Protein AF-A0A7V3RPL4-F1 (afdb_monomer_lite)

Structure (mmCIF, N/CA/C/O backbone):
data_AF-A0A7V3RPL4-F1
#
_entry.id   AF-A0A7V3RPL4-F1
#
loop_
_atom_site.group_PDB
_atom_site.id
_atom_site.type_symbol
_atom_site.label_atom_id
_atom_site.label_alt_id
_atom_site.label_comp_id
_atom_site.label_asym_id
_atom_site.label_entity_id
_atom_site.lab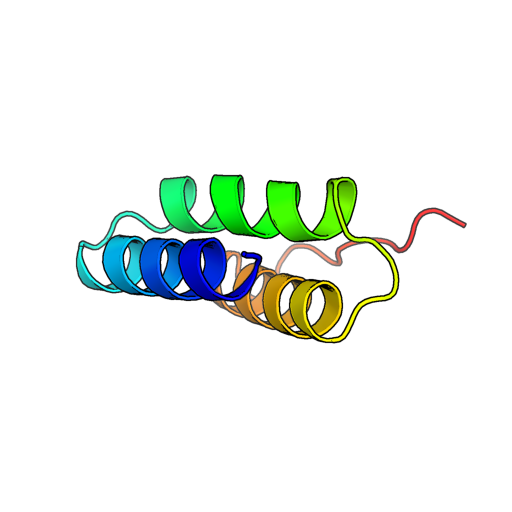el_seq_id
_atom_site.pdbx_PDB_ins_code
_atom_site.Cartn_x
_atom_site.Cartn_y
_atom_site.Cartn_z
_atom_site.occupancy
_atom_site.B_iso_or_equiv
_atom_site.auth_seq_id
_atom_site.auth_comp_id
_atom_site.auth_asym_id
_atom_site.auth_atom_id
_atom_site.pdbx_PDB_model_num
ATOM 1 N N . MET A 1 1 ? 14.969 2.703 -5.442 1.00 59.34 1 MET A N 1
ATOM 2 C CA . MET A 1 1 ? 14.058 3.797 -5.026 1.00 59.34 1 MET A CA 1
ATOM 3 C C . MET A 1 1 ? 12.622 3.336 -4.716 1.00 59.34 1 MET A C 1
ATOM 5 O O . MET A 1 1 ? 11.789 4.164 -4.386 1.00 59.34 1 MET A O 1
ATOM 9 N N . THR A 1 2 ? 12.304 2.039 -4.756 1.00 66.50 2 THR A N 1
ATOM 10 C CA . THR A 1 2 ? 10.975 1.476 -4.421 1.00 66.50 2 THR A CA 1
ATOM 11 C C . THR A 1 2 ? 10.758 1.244 -2.926 1.00 66.50 2 THR A C 1
ATOM 13 O O . THR A 1 2 ? 9.639 1.357 -2.435 1.00 66.50 2 THR A O 1
ATOM 16 N N . THR A 1 3 ? 11.833 0.989 -2.182 1.00 73.06 3 THR A N 1
ATOM 17 C CA . THR A 1 3 ? 11.836 0.861 -0.717 1.00 73.06 3 THR A CA 1
ATOM 18 C C . THR A 1 3 ? 11.351 2.126 -0.012 1.00 73.06 3 THR A C 1
ATOM 20 O O . THR A 1 3 ? 10.684 2.029 1.011 1.00 73.06 3 THR A O 1
ATOM 23 N N . LEU A 1 4 ? 11.596 3.307 -0.593 1.00 80.88 4 LEU A N 1
ATOM 24 C CA . LEU A 1 4 ? 11.112 4.581 -0.058 1.00 80.88 4 LEU A CA 1
ATOM 25 C C . LEU A 1 4 ? 9.578 4.637 -0.011 1.00 80.88 4 LEU A C 1
ATOM 27 O O . LEU A 1 4 ? 9.002 5.069 0.983 1.00 80.88 4 LEU A O 1
ATOM 31 N N . TYR A 1 5 ? 8.909 4.158 -1.062 1.00 79.81 5 TYR A N 1
ATOM 32 C CA . TYR A 1 5 ? 7.448 4.143 -1.125 1.00 79.81 5 TYR A CA 1
ATOM 33 C C . TYR A 1 5 ? 6.833 3.154 -0.129 1.00 79.81 5 TYR A C 1
ATOM 35 O O . TYR A 1 5 ? 5.786 3.450 0.441 1.00 79.81 5 TYR A O 1
ATOM 43 N N . LEU A 1 6 ? 7.505 2.028 0.142 1.00 81.31 6 LEU A N 1
ATOM 44 C CA . LEU A 1 6 ? 7.090 1.091 1.192 1.00 81.31 6 LEU A CA 1
ATOM 45 C C . LEU A 1 6 ? 7.192 1.724 2.585 1.00 81.31 6 LEU A C 1
ATOM 47 O O . LEU A 1 6 ? 6.240 1.645 3.361 1.00 81.31 6 LEU A O 1
ATOM 51 N N . SER A 1 7 ? 8.301 2.403 2.890 1.00 86.25 7 SER A N 1
ATOM 52 C CA . SER A 1 7 ? 8.468 3.101 4.172 1.00 86.25 7 SER A CA 1
ATOM 53 C C . SER A 1 7 ? 7.462 4.242 4.352 1.00 86.25 7 SER A C 1
ATOM 55 O O . SER A 1 7 ? 6.936 4.435 5.451 1.00 86.25 7 SER A O 1
ATOM 57 N N . LEU A 1 8 ? 7.148 4.974 3.277 1.00 85.19 8 LEU A N 1
ATOM 58 C CA . LEU A 1 8 ? 6.095 5.991 3.291 1.00 85.19 8 LEU A CA 1
ATOM 59 C C . LEU A 1 8 ? 4.730 5.364 3.567 1.00 85.19 8 LEU A C 1
ATOM 61 O O . LEU A 1 8 ? 4.036 5.819 4.472 1.00 85.19 8 LEU A O 1
ATOM 65 N N . ALA A 1 9 ? 4.364 4.304 2.844 1.00 85.88 9 ALA A N 1
ATOM 66 C CA . ALA A 1 9 ? 3.100 3.607 3.054 1.00 85.88 9 ALA A CA 1
ATOM 67 C C . ALA A 1 9 ? 2.955 3.124 4.505 1.00 85.88 9 ALA A C 1
ATOM 69 O O . ALA A 1 9 ? 1.918 3.340 5.127 1.00 85.88 9 ALA A O 1
ATOM 70 N N . GLU A 1 10 ? 4.012 2.563 5.091 1.00 85.62 10 GLU A N 1
ATOM 71 C CA . GLU A 1 10 ? 3.994 2.126 6.488 1.00 85.62 10 GLU A CA 1
ATOM 72 C C . GLU A 1 10 ? 3.860 3.297 7.479 1.00 85.62 10 GLU A C 1
ATOM 74 O O . GLU A 1 10 ? 3.150 3.200 8.481 1.00 85.62 10 GLU A O 1
ATOM 79 N N . THR A 1 11 ? 4.484 4.436 7.178 1.00 89.38 11 THR A N 1
ATOM 80 C CA . THR A 1 11 ? 4.350 5.662 7.981 1.00 89.38 11 THR A CA 1
ATOM 81 C C . THR A 1 11 ? 2.924 6.211 7.932 1.00 89.38 11 THR A C 1
ATOM 83 O O . THR A 1 11 ? 2.373 6.598 8.964 1.00 89.38 11 THR A O 1
ATOM 86 N N . TRP A 1 12 ? 2.293 6.205 6.755 1.00 88.62 12 TRP A N 1
ATOM 87 C CA . TRP A 1 12 ? 0.898 6.619 6.590 1.00 88.62 12 TRP A CA 1
ATOM 88 C C . TRP A 1 12 ? -0.071 5.692 7.327 1.00 88.62 12 TRP A C 1
ATOM 90 O O . TRP A 1 12 ? -1.020 6.175 7.946 1.00 88.62 12 TRP A O 1
ATOM 100 N N . LEU A 1 13 ? 0.208 4.384 7.361 1.00 85.56 13 LEU A N 1
ATOM 101 C CA . LEU A 1 13 ? -0.556 3.441 8.182 1.00 85.56 13 LEU A CA 1
ATOM 102 C C . LEU A 1 13 ? -0.436 3.743 9.672 1.00 85.56 13 LEU A C 1
ATOM 104 O O . LEU A 1 13 ? -1.453 3.804 10.360 1.00 85.56 13 LEU A O 1
ATOM 108 N N . LYS A 1 14 ? 0.780 4.006 10.163 1.00 86.88 14 LYS A N 1
ATOM 109 C CA . LYS A 1 14 ? 1.012 4.39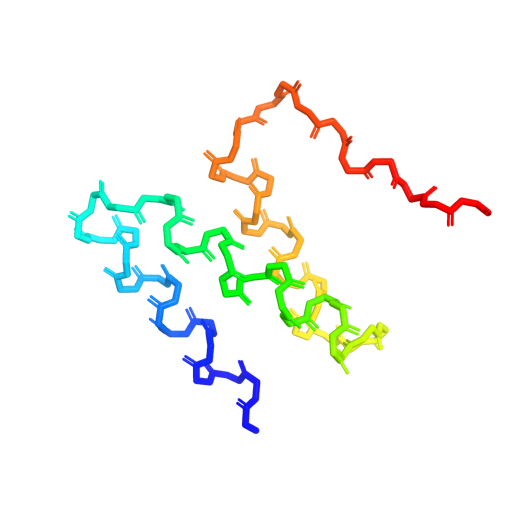4 11.566 1.00 86.88 14 LYS A CA 1
ATOM 110 C C . LYS A 1 14 ? 0.322 5.710 11.933 1.00 86.88 14 LYS A C 1
ATOM 112 O O . LYS A 1 14 ? -0.099 5.882 13.070 1.00 86.88 14 LYS A O 1
ATOM 117 N N . LYS A 1 15 ? 0.1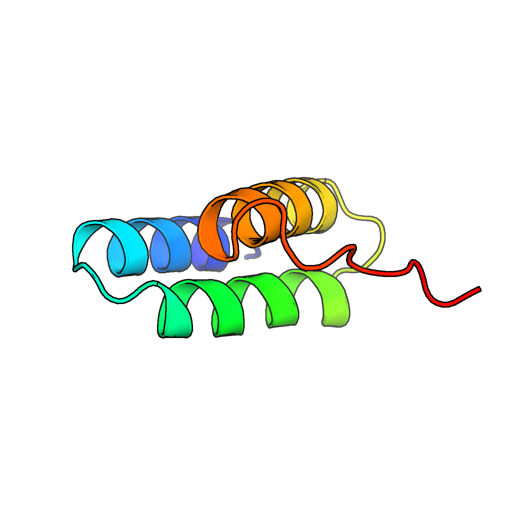63 6.618 10.967 1.00 88.06 15 LYS A N 1
ATOM 118 C CA . LYS A 1 15 ? -0.611 7.859 11.114 1.00 88.06 15 LYS A CA 1
ATOM 119 C C . LYS A 1 15 ? -2.133 7.663 11.104 1.00 88.06 15 LYS A C 1
ATOM 121 O O . LYS A 1 15 ? -2.852 8.644 11.269 1.00 88.06 15 LYS A O 1
ATOM 126 N N . GLY A 1 16 ? -2.634 6.447 10.880 1.00 86.25 16 GLY A N 1
ATOM 127 C CA . GLY A 1 16 ? -4.068 6.188 10.741 1.00 86.25 16 GLY A CA 1
ATOM 128 C C . GLY A 1 16 ? -4.647 6.658 9.404 1.00 86.25 16 GLY A C 1
ATOM 129 O O . GLY A 1 16 ? -5.853 6.851 9.295 1.00 86.25 16 GLY A O 1
ATOM 130 N N . GLN A 1 17 ? -3.807 6.843 8.378 1.00 88.38 17 GLN A N 1
ATOM 131 C CA . GLN A 1 17 ? -4.214 7.260 7.032 1.00 88.38 17 GLN A CA 1
ATOM 132 C C . GLN A 1 17 ? -3.962 6.144 6.001 1.00 88.38 17 GLN A C 1
ATOM 134 O O . GLN A 1 17 ? -3.114 6.279 5.112 1.00 88.38 17 GLN A O 1
ATOM 139 N N . PRO A 1 18 ? -4.709 5.026 6.076 1.00 86.38 18 PRO A N 1
ATOM 140 C CA . PRO A 1 18 ? -4.520 3.876 5.192 1.00 86.38 18 PRO A CA 1
ATOM 141 C C . PRO A 1 18 ? -4.736 4.195 3.709 1.00 86.38 18 PRO A C 1
ATOM 143 O O . PRO A 1 18 ? -4.100 3.591 2.851 1.00 86.38 18 PRO A O 1
ATOM 146 N N . GLN A 1 19 ? -5.581 5.176 3.391 1.00 86.06 19 GLN A N 1
ATOM 147 C CA . GLN A 1 19 ? -5.856 5.568 2.007 1.00 86.06 19 GLN A CA 1
ATOM 148 C C . GLN A 1 19 ? -4.619 6.127 1.290 1.00 86.06 19 GLN A C 1
ATOM 150 O O . GLN A 1 19 ? -4.392 5.815 0.122 1.00 86.06 19 GLN A O 1
ATOM 155 N N . GLN A 1 20 ? -3.779 6.903 1.984 1.00 88.00 20 GLN A N 1
ATOM 156 C CA . GLN A 1 20 ? -2.536 7.401 1.389 1.00 88.00 20 GLN A CA 1
A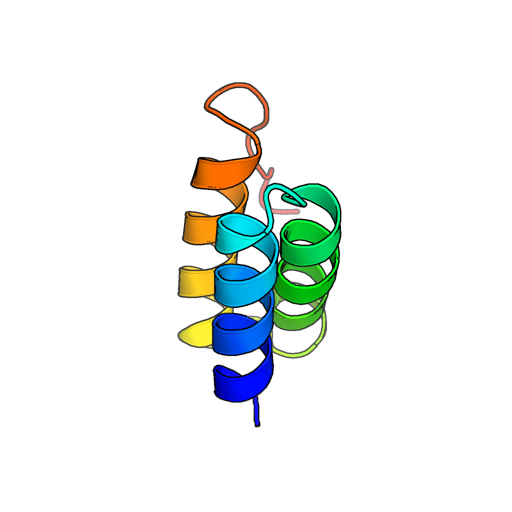TOM 157 C C . GLN A 1 20 ? -1.519 6.279 1.201 1.00 88.00 20 GLN A C 1
ATOM 159 O O . GLN A 1 20 ? -0.845 6.230 0.174 1.00 88.00 20 GLN A O 1
ATOM 164 N N . ALA A 1 21 ? -1.452 5.337 2.146 1.00 89.44 21 ALA A N 1
ATOM 165 C CA . ALA A 1 21 ? -0.626 4.147 1.992 1.00 89.44 21 ALA A CA 1
ATOM 166 C C . ALA A 1 21 ? -1.022 3.354 0.738 1.00 89.44 21 ALA A C 1
ATOM 168 O O . ALA A 1 21 ? -0.156 3.034 -0.073 1.00 89.44 21 ALA A O 1
ATOM 169 N N . VAL A 1 22 ? -2.322 3.125 0.528 1.00 89.81 22 VAL A N 1
ATOM 170 C CA . VAL A 1 22 ? -2.858 2.452 -0.666 1.00 89.81 22 VAL A CA 1
ATOM 171 C C . VAL A 1 22 ? -2.414 3.144 -1.955 1.00 89.81 22 VAL A C 1
ATOM 173 O O . VAL A 1 22 ? -1.893 2.470 -2.840 1.00 89.81 22 VAL A O 1
ATOM 176 N N . PHE A 1 23 ? -2.526 4.473 -2.040 1.00 89.50 23 PHE A N 1
ATOM 177 C CA . PHE A 1 23 ? -2.119 5.228 -3.231 1.00 89.50 23 PHE A CA 1
ATOM 178 C C . PHE A 1 23 ? -0.654 4.978 -3.621 1.00 89.50 23 PHE A C 1
ATOM 180 O O . PHE A 1 23 ? -0.342 4.739 -4.788 1.00 89.50 23 PHE A O 1
ATOM 187 N N . TYR A 1 24 ? 0.261 5.001 -2.646 1.00 88.25 24 TYR A N 1
ATOM 188 C CA . TYR A 1 24 ? 1.676 4.741 -2.915 1.00 88.25 24 TYR A CA 1
ATOM 189 C C . TYR A 1 24 ? 1.943 3.279 -3.272 1.00 88.25 24 TYR A C 1
ATOM 191 O O . TYR A 1 24 ? 2.744 3.020 -4.171 1.00 88.25 24 TYR A O 1
ATOM 199 N N . LEU A 1 25 ? 1.271 2.333 -2.611 1.00 87.94 25 LEU A N 1
ATOM 200 C CA . LEU A 1 25 ? 1.419 0.903 -2.887 1.00 87.94 25 LEU A CA 1
ATOM 201 C C . LEU A 1 25 ? 0.929 0.553 -4.300 1.00 87.94 25 LEU A C 1
ATOM 203 O O . LEU A 1 25 ? 1.640 -0.138 -5.028 1.00 87.94 25 LEU A O 1
ATOM 207 N N . GLU A 1 26 ? -0.207 1.102 -4.738 1.00 89.00 26 GLU A N 1
ATOM 208 C CA . GLU A 1 26 ? -0.694 0.928 -6.114 1.00 89.00 26 GLU A CA 1
ATOM 209 C C . GLU A 1 26 ? 0.287 1.495 -7.138 1.00 89.00 26 GLU A C 1
ATOM 211 O O . GLU A 1 26 ? 0.560 0.867 -8.163 1.00 89.00 26 GLU A O 1
ATOM 216 N N . ARG A 1 27 ? 0.903 2.642 -6.835 1.00 88.25 27 ARG A N 1
ATOM 217 C CA . ARG A 1 27 ? 1.924 3.233 -7.705 1.00 88.25 27 ARG A CA 1
ATOM 218 C C . ARG A 1 27 ? 3.143 2.328 -7.868 1.00 88.25 27 ARG A C 1
ATOM 220 O O . ARG A 1 27 ? 3.687 2.262 -8.968 1.00 88.25 27 ARG A O 1
ATOM 227 N N . ILE A 1 28 ? 3.569 1.626 -6.812 1.00 87.75 28 ILE A N 1
ATOM 228 C CA . ILE A 1 28 ? 4.673 0.653 -6.892 1.00 87.75 28 ILE A CA 1
ATOM 229 C C . ILE A 1 28 ? 4.300 -0.478 -7.850 1.00 87.75 28 ILE A C 1
ATOM 231 O O . ILE A 1 28 ? 5.110 -0.834 -8.701 1.00 87.75 28 ILE A O 1
ATOM 235 N N . ILE A 1 29 ? 3.081 -1.007 -7.738 1.00 88.06 29 ILE A N 1
ATOM 236 C CA . ILE A 1 29 ? 2.607 -2.123 -8.567 1.00 88.06 29 ILE A CA 1
ATOM 237 C C . ILE A 1 29 ? 2.514 -1.703 -10.039 1.00 88.06 29 ILE A C 1
ATOM 239 O O . ILE A 1 29 ? 2.945 -2.449 -10.914 1.00 88.06 29 ILE A O 1
ATOM 243 N N . GLN A 1 30 ? 2.014 -0.494 -10.314 1.00 87.56 30 GLN A N 1
ATOM 244 C CA . GLN A 1 30 ? 1.888 0.024 -11.681 1.00 87.56 30 GLN A CA 1
ATOM 245 C C . GLN A 1 30 ? 3.231 0.417 -12.307 1.00 87.56 30 GLN A C 1
ATOM 247 O O . GLN A 1 30 ? 3.434 0.211 -13.499 1.00 87.56 30 GLN A O 1
ATOM 252 N N . THR A 1 31 ? 4.149 0.992 -11.523 1.00 86.19 31 THR A N 1
ATOM 253 C CA . THR A 1 31 ? 5.428 1.512 -12.046 1.00 86.19 31 THR A CA 1
ATOM 254 C C . THR A 1 31 ? 6.507 0.433 -12.101 1.00 86.19 31 THR A C 1
ATOM 256 O O . THR A 1 31 ? 7.385 0.474 -12.959 1.00 86.19 31 THR A O 1
ATOM 259 N N . PHE A 1 32 ? 6.457 -0.535 -11.185 1.00 85.19 32 PHE A N 1
ATOM 260 C CA . PHE A 1 32 ? 7.451 -1.601 -11.053 1.00 85.19 32 PHE A CA 1
ATOM 261 C C . PHE A 1 32 ? 6.791 -2.987 -11.011 1.00 85.19 32 PHE A C 1
ATOM 263 O O . PHE A 1 32 ? 7.043 -3.751 -10.065 1.00 85.19 32 PHE A O 1
ATOM 270 N N . PRO A 1 33 ? 5.960 -3.329 -12.016 1.00 81.69 33 PRO A N 1
ATOM 271 C CA . PRO A 1 33 ? 5.334 -4.640 -12.085 1.00 81.69 33 PRO A CA 1
ATOM 272 C C . PRO A 1 33 ? 6.413 -5.728 -12.146 1.00 81.69 33 PRO A C 1
ATOM 274 O O . PRO A 1 33 ? 7.504 -5.515 -12.675 1.00 81.69 33 PRO A O 1
ATOM 277 N N . ASN A 1 34 ? 6.115 -6.902 -11.587 1.00 83.81 34 ASN A N 1
ATOM 278 C CA . ASN A 1 34 ? 7.013 -8.064 -11.578 1.00 83.81 34 ASN A CA 1
ATOM 279 C C . ASN A 1 34 ? 8.303 -7.907 -10.743 1.00 83.81 34 ASN A C 1
ATOM 281 O O . ASN A 1 34 ? 9.267 -8.652 -10.914 1.00 83.81 34 ASN A O 1
ATOM 285 N N . THR A 1 35 ? 8.334 -6.945 -9.818 1.00 86.19 35 THR A N 1
ATOM 286 C CA . THR A 1 35 ? 9.418 -6.813 -8.836 1.00 86.19 35 THR A CA 1
ATOM 287 C C . THR A 1 35 ? 8.978 -7.310 -7.463 1.00 86.19 35 THR A C 1
ATOM 289 O O . THR A 1 35 ? 7.805 -7.229 -7.103 1.00 86.19 35 THR A O 1
ATOM 292 N N . ARG A 1 36 ? 9.940 -7.727 -6.629 1.00 85.56 36 ARG A N 1
ATOM 293 C CA . ARG A 1 36 ? 9.678 -8.115 -5.230 1.00 85.56 36 ARG A CA 1
ATOM 294 C C . ARG A 1 36 ? 8.942 -7.026 -4.435 1.00 85.56 36 ARG A C 1
ATOM 296 O O . ARG A 1 36 ? 8.201 -7.326 -3.512 1.00 85.56 36 ARG A O 1
ATOM 303 N N . ASN A 1 37 ? 9.126 -5.757 -4.802 1.00 83.31 37 ASN A N 1
ATOM 304 C CA . ASN A 1 37 ? 8.437 -4.646 -4.150 1.00 83.31 37 ASN A CA 1
ATOM 305 C C . ASN A 1 37 ? 6.961 -4.554 -4.547 1.00 83.31 37 ASN A C 1
ATOM 307 O O . ASN A 1 37 ? 6.163 -4.148 -3.712 1.00 83.31 37 ASN A O 1
ATOM 311 N N . ALA A 1 38 ? 6.600 -4.919 -5.782 1.00 87.38 38 ALA A N 1
ATOM 312 C CA . ALA A 1 38 ? 5.202 -4.980 -6.205 1.00 87.38 38 ALA A CA 1
ATOM 313 C C . ALA A 1 38 ? 4.448 -6.097 -5.476 1.00 87.38 38 ALA A C 1
ATOM 315 O O . ALA A 1 38 ? 3.346 -5.854 -4.999 1.00 87.38 38 ALA A O 1
ATOM 316 N N . ASP A 1 39 ? 5.077 -7.261 -5.295 1.00 87.88 39 ASP A N 1
ATOM 317 C CA . ASP A 1 39 ? 4.515 -8.362 -4.501 1.00 87.88 39 ASP A CA 1
ATOM 318 C C . ASP A 1 39 ? 4.259 -7.935 -3.043 1.00 87.88 39 ASP A C 1
ATOM 320 O O . ASP A 1 39 ? 3.132 -7.999 -2.548 1.00 87.88 39 ASP A O 1
ATOM 324 N N . ILE A 1 40 ? 5.270 -7.345 -2.391 1.00 87.69 40 ILE A N 1
ATOM 325 C CA . ILE A 1 40 ? 5.122 -6.784 -1.038 1.00 87.69 40 ILE A CA 1
ATOM 326 C C . ILE A 1 40 ? 4.025 -5.713 -1.009 1.00 87.69 40 ILE A C 1
ATOM 328 O O . ILE A 1 40 ? 3.234 -5.662 -0.063 1.00 87.69 40 ILE A O 1
ATOM 332 N N . ALA A 1 41 ? 3.968 -4.852 -2.028 1.00 88.19 41 ALA A N 1
ATOM 333 C CA . ALA A 1 41 ? 2.973 -3.798 -2.103 1.00 88.19 41 ALA A CA 1
ATOM 334 C C . ALA A 1 41 ? 1.554 -4.359 -2.218 1.00 88.19 41 ALA A C 1
ATOM 336 O O . ALA A 1 41 ? 0.682 -3.865 -1.508 1.00 88.19 41 ALA A O 1
ATOM 337 N N . GLN A 1 42 ? 1.335 -5.411 -3.015 1.00 87.12 42 GLN A N 1
ATOM 338 C CA . GLN A 1 42 ? 0.047 -6.105 -3.127 1.00 87.12 42 GLN A CA 1
ATOM 339 C C . GLN A 1 42 ? -0.377 -6.737 -1.804 1.00 87.12 42 GLN A C 1
ATOM 341 O O . GLN A 1 42 ? -1.515 -6.545 -1.374 1.00 87.12 42 GLN A O 1
ATOM 346 N N . VAL A 1 43 ? 0.538 -7.434 -1.123 1.00 88.56 43 VAL A N 1
ATOM 347 C CA . VAL A 1 43 ? 0.255 -8.043 0.186 1.00 88.56 43 VAL A CA 1
ATOM 348 C C . VAL A 1 43 ? -0.134 -6.973 1.207 1.00 88.56 43 VAL A C 1
ATOM 350 O O . VAL A 1 43 ? -1.126 -7.123 1.921 1.00 88.56 43 VAL A O 1
ATOM 353 N N . ARG A 1 44 ? 0.610 -5.861 1.262 1.00 85.06 44 ARG A N 1
ATOM 354 C CA . ARG A 1 44 ? 0.283 -4.728 2.141 1.00 85.06 44 ARG A CA 1
ATOM 355 C C . ARG A 1 44 ? -1.067 -4.113 1.777 1.00 85.06 44 ARG A C 1
ATOM 357 O O . ARG A 1 44 ? -1.861 -3.852 2.670 1.00 85.06 44 ARG A O 1
ATOM 364 N N . LEU A 1 45 ? -1.356 -3.928 0.493 1.00 86.94 45 LEU A N 1
ATOM 365 C CA . LEU A 1 45 ? -2.639 -3.409 0.012 1.00 86.94 45 LEU A CA 1
ATOM 366 C C . LEU A 1 45 ? -3.817 -4.268 0.477 1.00 86.94 45 LEU A C 1
ATOM 368 O O . LEU A 1 45 ? -4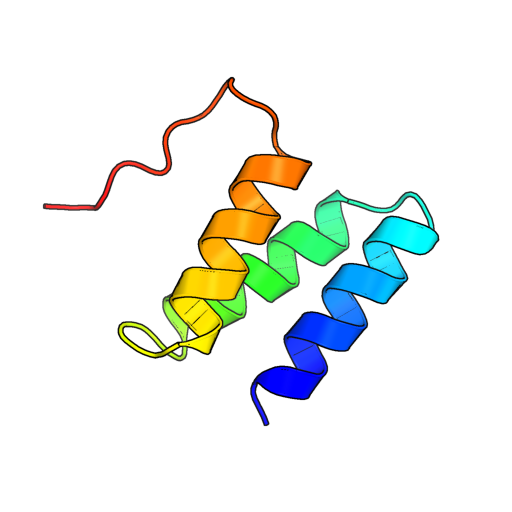.789 -3.732 1.009 1.00 86.94 45 LEU A O 1
ATOM 372 N N . ALA A 1 46 ? -3.692 -5.590 0.346 1.00 84.81 46 ALA A N 1
ATOM 373 C CA . ALA A 1 46 ? -4.702 -6.544 0.793 1.00 84.81 46 ALA A CA 1
ATOM 374 C C . ALA A 1 46 ? -4.926 -6.482 2.315 1.00 84.81 46 ALA A C 1
ATOM 376 O O . ALA A 1 46 ? -6.063 -6.537 2.778 1.00 84.81 46 ALA A O 1
ATOM 377 N N . GLN A 1 47 ? -3.860 -6.296 3.103 1.00 83.69 47 GLN A N 1
ATOM 378 C CA . GLN A 1 47 ? -3.974 -6.113 4.557 1.00 83.69 47 GLN A CA 1
ATOM 379 C C . GLN A 1 47 ? -4.714 -4.822 4.930 1.00 83.69 47 GLN A C 1
ATOM 381 O O . GLN A 1 47 ? -5.446 -4.800 5.915 1.00 83.69 47 GLN A O 1
ATOM 386 N N . ILE A 1 48 ? -4.537 -3.754 4.147 1.00 83.56 48 ILE A N 1
ATOM 387 C CA . ILE A 1 48 ? -5.149 -2.446 4.410 1.00 83.56 48 ILE A CA 1
ATOM 388 C C . ILE A 1 48 ? -6.625 -2.417 4.003 1.00 83.56 48 ILE A C 1
ATOM 390 O O . ILE A 1 48 ? -7.448 -1.846 4.713 1.00 83.56 48 ILE A O 1
ATOM 394 N N . GLN A 1 49 ? -6.961 -2.999 2.850 1.00 78.62 49 GLN A N 1
ATOM 395 C CA . GLN A 1 49 ? -8.330 -3.015 2.323 1.00 78.62 49 GLN A CA 1
ATOM 396 C C . GLN A 1 49 ? -9.214 -4.083 2.992 1.00 78.62 49 GLN A C 1
ATOM 398 O O . GLN A 1 49 ? -10.436 -4.048 2.843 1.00 78.62 49 GLN A O 1
ATOM 403 N N . GLY A 1 50 ? -8.616 -4.997 3.763 1.00 64.62 50 GLY A N 1
ATOM 404 C CA . GLY A 1 50 ? -9.305 -6.125 4.380 1.00 64.62 50 GLY A CA 1
ATOM 405 C C . GLY A 1 50 ? -9.701 -7.203 3.358 1.00 64.62 50 GLY A C 1
ATOM 406 O O . GLY A 1 50 ? -9.550 -7.012 2.150 1.00 64.62 50 GLY A O 1
ATOM 407 N N . PRO A 1 51 ? -10.244 -8.350 3.809 1.00 52.16 51 PRO A N 1
ATOM 408 C CA . PRO A 1 51 ? -10.568 -9.510 2.963 1.00 52.16 51 PRO A CA 1
ATOM 409 C C . PRO A 1 51 ? -11.700 -9.284 1.931 1.00 52.16 51 PRO A C 1
ATOM 411 O O . PRO A 1 51 ? -12.222 -10.241 1.372 1.00 52.16 51 PRO A O 1
ATOM 414 N N . GLY A 1 52 ? -12.104 -8.038 1.669 1.00 50.56 52 GLY A N 1
ATOM 415 C CA . GLY A 1 52 ? -13.294 -7.694 0.887 1.00 50.56 52 GLY A CA 1
ATOM 416 C C . GLY A 1 52 ? -13.061 -7.296 -0.571 1.00 50.56 52 GLY A C 1
ATOM 417 O O . GLY A 1 52 ? -14.031 -6.978 -1.256 1.00 50.56 52 GLY A O 1
ATOM 418 N N . ARG A 1 53 ? -11.823 -7.276 -1.077 1.00 47.75 53 ARG A N 1
ATOM 419 C CA . ARG A 1 53 ? -11.595 -6.993 -2.500 1.00 47.75 53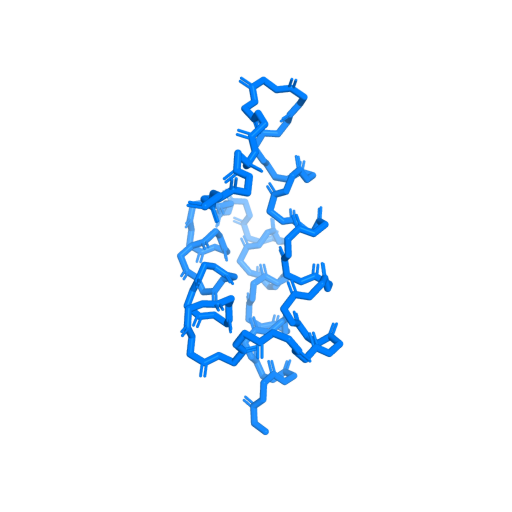 ARG A CA 1
ATOM 420 C C . ARG A 1 53 ? -10.429 -7.826 -3.034 1.00 47.75 53 ARG A C 1
ATOM 422 O O . ARG A 1 53 ? -9.279 -7.503 -2.740 1.00 47.75 53 ARG A O 1
ATOM 429 N N . PRO A 1 54 ? -10.686 -8.905 -3.795 1.00 46.25 54 PRO A N 1
ATOM 430 C CA . PRO A 1 54 ? -9.617 -9.554 -4.525 1.00 46.25 54 PRO A CA 1
ATOM 431 C C . PRO A 1 54 ? -9.106 -8.538 -5.547 1.00 46.25 54 PRO A C 1
ATOM 433 O O . PRO A 1 54 ? -9.867 -8.018 -6.362 1.00 46.25 54 PRO A O 1
ATOM 436 N N . LEU A 1 55 ? -7.818 -8.211 -5.460 1.00 55.41 55 LEU A N 1
ATOM 437 C CA . LEU A 1 55 ? -7.085 -7.607 -6.562 1.00 55.41 55 LEU A CA 1
ATOM 438 C C . LEU A 1 55 ? -7.102 -8.652 -7.680 1.00 55.41 55 LEU A C 1
ATOM 440 O O . LEU A 1 55 ? -6.236 -9.524 -7.721 1.00 55.41 55 LEU A O 1
ATOM 444 N N . GLU A 1 56 ? -8.150 -8.637 -8.505 1.00 44.75 56 GLU A N 1
ATOM 445 C CA . GLU A 1 56 ? -8.230 -9.486 -9.684 1.00 44.75 56 GLU A CA 1
ATOM 446 C C . GLU A 1 56 ? -6.954 -9.258 -10.501 1.00 44.75 56 GLU A C 1
ATOM 448 O O . GLU A 1 56 ? -6.661 -8.116 -10.881 1.00 44.75 56 GLU A O 1
ATOM 453 N N . PRO A 1 57 ? -6.153 -10.307 -10.752 1.00 47.44 57 PRO A N 1
ATOM 454 C CA . PRO A 1 57 ? -5.062 -10.186 -11.690 1.00 47.44 57 PRO A CA 1
ATOM 455 C C . PRO A 1 57 ? -5.727 -9.965 -13.045 1.00 47.44 57 PRO A C 1
ATOM 457 O O . PRO A 1 57 ? -6.451 -10.834 -13.530 1.00 47.44 57 PRO A O 1
ATOM 460 N N . LYS A 1 58 ? -5.547 -8.776 -13.634 1.00 46.47 58 LYS A N 1
ATOM 461 C CA . LYS A 1 58 ? -5.955 -8.540 -15.021 1.00 46.47 58 LYS A CA 1
ATOM 462 C C . LYS A 1 58 ? -5.258 -9.590 -15.892 1.00 46.47 58 LYS A C 1
ATOM 464 O O . LYS A 1 58 ? -4.037 -9.556 -16.029 1.00 46.47 58 LYS A O 1
ATOM 469 N N . LYS A 1 59 ? -6.064 -10.540 -16.367 1.00 38.53 59 LYS A N 1
ATOM 470 C CA . LYS A 1 59 ? -5.732 -11.615 -17.301 1.00 38.53 59 LYS A CA 1
ATOM 471 C C . LYS A 1 59 ? -5.471 -11.060 -18.696 1.00 38.53 59 LYS A C 1
ATOM 473 O O . LYS A 1 59 ? -6.113 -10.041 -19.040 1.00 38.53 59 LYS A O 1
#

Sequence (59 aa):
MTTLYLSLAETWLKKGQPQQAVFYLERIIQTFPNTRNADIAQVRLAQIQGPGRPLEPKK

pLDDT: mean 78.96, std 14.55, range [38.53, 89.81]

Secondary structure (DSSP, 8-state):
--HHHHHHHHHHHHTT-HHHHHHHHHHHHHHSTTSHHHHHHHHHHHHHH-TT-------

Radius of gyration: 10.84 Å; chains: 1; bounding box: 27×20×29 Å

Foldseek 3Di:
DLVVLCVVLVVCVVVVNNVSSLVSLVVCCVVPPPDPSVVVSQVSNCVSVDPPDPPPDPD